Protein AF-A0A962UGB2-F1 (afdb_monomer)

pLDDT: mean 82.9, std 11.8, range [43.94, 93.19]

Nearest PDB structures (foldseek):
  4ywl-assembly1_A  TM=8.097E-01  e=7.458E-03  Pyrococcus furiosus DSM 3638
  7qhs-assembly1_5  TM=6.892E-01  e=9.252E-01  Saccharomyces cerevisiae
  3jc5-assembly1_5  TM=7.070E-01  e=1.558E+00  Saccharomyces cerevisiae
  3jc6-assembly1_5  TM=6.257E-01  e=2.022E+00  Saccharomyces cerevisiae
  3jc7-assembly1_5  TM=6.257E-01  e=2.022E+00  Saccharomyces cerevisiae

Foldseek 3Di:
DDWWWKAAPPPRDIDIDDDDPPDDDQQADPVPRHSRIGTDPPPPD

Solvent-accessible surface area (backbone atoms only — not comparable to full-atom values): 2919 Å² total; per-residue (Å²): 120,58,71,42,36,31,34,22,73,87,77,66,51,71,50,79,44,79,44,57,92,88,53,80,83,71,38,67,25,92,89,78,73,43,76,44,30,38,74,48,78,82,77,83,123

Sequence (45 aa):
MPIYEYRCQSCNHALEVMQKLSDPELSDCPACGQPELKKLISVVG

Structure (mmCIF, N/CA/C/O backbone):
data_AF-A0A962UGB2-F1
#
_entry.id   AF-A0A962UGB2-F1
#
loop_
_atom_site.group_PDB
_atom_site.id
_atom_site.type_symbol
_atom_site.label_atom_id
_atom_site.label_alt_id
_atom_site.label_comp_id
_atom_site.label_asym_id
_atom_site.label_entity_id
_atom_site.label_seq_id
_atom_site.pdbx_PDB_ins_code
_atom_site.Cartn_x
_atom_site.Cartn_y
_atom_site.Cartn_z
_atom_site.occupancy
_atom_site.B_iso_or_equiv
_atom_site.auth_seq_id
_atom_site.auth_comp_id
_atom_site.auth_asym_id
_atom_site.auth_atom_id
_atom_site.pdbx_PDB_model_num
ATOM 1 N N . MET A 1 1 ? 11.342 2.047 -12.825 1.00 66.44 1 MET A N 1
ATOM 2 C CA . MET A 1 1 ? 10.991 1.908 -11.395 1.00 66.44 1 MET A CA 1
ATOM 3 C C . MET A 1 1 ? 9.983 0.780 -11.302 1.00 66.44 1 MET A C 1
ATOM 5 O O . MET A 1 1 ? 9.067 0.801 -12.117 1.00 66.44 1 MET A O 1
ATOM 9 N N . PRO A 1 2 ? 10.182 -0.227 -10.440 1.00 79.69 2 PRO A N 1
ATOM 10 C CA . PRO A 1 2 ? 9.196 -1.286 -10.270 1.00 79.69 2 PRO A CA 1
ATOM 11 C C . PRO A 1 2 ? 7.899 -0.703 -9.696 1.00 79.69 2 PRO A C 1
ATOM 13 O O . PRO A 1 2 ? 7.932 0.180 -8.837 1.00 79.69 2 PRO A O 1
ATOM 16 N N . ILE A 1 3 ? 6.766 -1.175 -10.206 1.00 82.94 3 ILE A N 1
ATOM 17 C CA . ILE A 1 3 ? 5.466 -0.933 -9.584 1.00 82.94 3 ILE A CA 1
ATOM 18 C C . ILE A 1 3 ? 5.331 -1.977 -8.483 1.00 82.94 3 ILE A C 1
ATOM 20 O O . ILE A 1 3 ? 5.548 -3.165 -8.724 1.00 82.94 3 ILE A O 1
ATOM 24 N N . TYR A 1 4 ? 5.019 -1.527 -7.276 1.00 85.38 4 TYR A N 1
ATOM 25 C CA . TYR A 1 4 ? 4.658 -2.411 -6.187 1.00 85.38 4 TYR A CA 1
ATOM 26 C C . TYR A 1 4 ? 3.171 -2.279 -5.928 1.00 85.38 4 TYR A C 1
ATOM 28 O O . TYR A 1 4 ? 2.640 -1.180 -5.773 1.00 85.38 4 TYR A O 1
ATOM 36 N N . GLU A 1 5 ? 2.514 -3.424 -5.880 1.00 88.31 5 GLU A N 1
ATOM 37 C CA . GLU A 1 5 ? 1.129 -3.508 -5.475 1.00 88.31 5 GLU A CA 1
ATOM 38 C C . GLU A 1 5 ? 1.087 -3.667 -3.956 1.00 88.31 5 GLU A C 1
ATOM 40 O O . GLU A 1 5 ? 1.948 -4.308 -3.350 1.00 88.31 5 GLU A O 1
ATOM 45 N N . TYR A 1 6 ? 0.111 -3.043 -3.321 1.00 89.69 6 TYR A N 1
ATOM 46 C CA . TYR A 1 6 ? -0.119 -3.100 -1.890 1.00 89.69 6 TYR A CA 1
ATOM 47 C C . TYR A 1 6 ? -1.598 -3.372 -1.641 1.00 89.69 6 TYR A C 1
ATOM 49 O O . TYR A 1 6 ? -2.462 -2.865 -2.350 1.00 89.69 6 TYR A O 1
ATOM 57 N N . ARG A 1 7 ? -1.910 -4.149 -0.606 1.00 90.56 7 ARG A N 1
ATOM 58 C CA . ARG A 1 7 ? -3.274 -4.421 -0.159 1.00 90.56 7 ARG A CA 1
ATOM 59 C C . ARG A 1 7 ? -3.377 -4.281 1.349 1.00 90.56 7 ARG A C 1
ATOM 61 O O . ARG A 1 7 ? -2.608 -4.883 2.091 1.00 90.56 7 ARG A O 1
ATOM 68 N N . CYS A 1 8 ? -4.361 -3.514 1.795 1.00 93.19 8 CYS A N 1
ATOM 69 C CA . CYS A 1 8 ? -4.706 -3.390 3.201 1.00 93.19 8 CYS A CA 1
ATOM 70 C C . CYS A 1 8 ? -5.475 -4.624 3.683 1.00 93.19 8 CYS A C 1
ATOM 72 O O . CYS A 1 8 ? -6.428 -5.043 3.023 1.00 93.19 8 CYS A O 1
ATOM 74 N N . GLN A 1 9 ? -5.093 -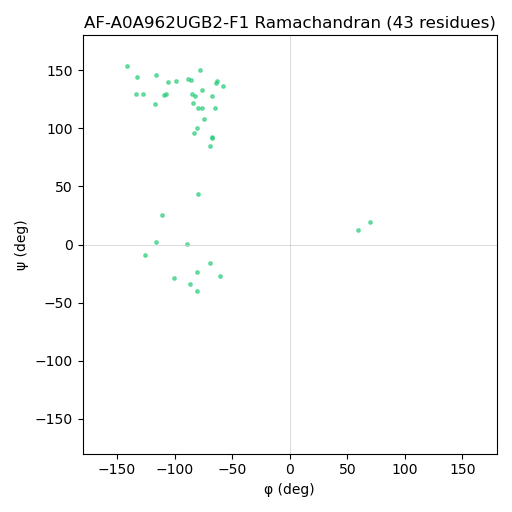5.185 4.832 1.00 91.62 9 GLN A N 1
ATOM 75 C CA . GLN A 1 9 ? -5.815 -6.313 5.434 1.00 91.62 9 GLN A CA 1
ATOM 76 C C . GLN A 1 9 ? -7.077 -5.904 6.207 1.00 91.62 9 GLN A C 1
ATOM 78 O O . GLN A 1 9 ? -7.998 -6.710 6.288 1.00 91.62 9 GLN A O 1
ATOM 83 N N . SER A 1 10 ? -7.187 -4.663 6.688 1.00 92.88 10 SER A N 1
ATOM 84 C CA . SER A 1 10 ? -8.362 -4.223 7.461 1.00 92.88 10 SER A CA 1
ATOM 85 C C . SER A 1 10 ? -9.562 -3.862 6.587 1.00 92.88 10 SER A C 1
ATOM 87 O O . SER A 1 10 ? -10.701 -4.145 6.943 1.00 92.88 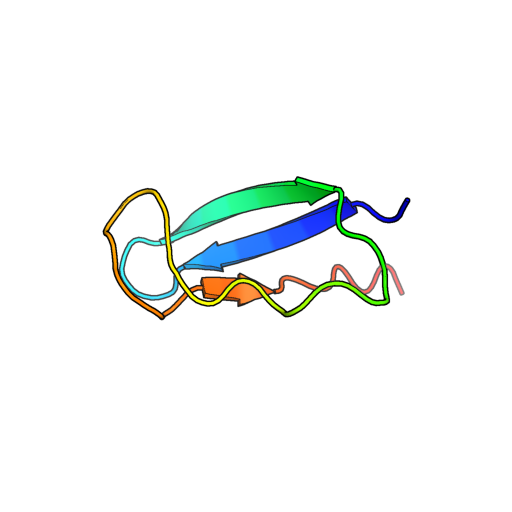10 SER A O 1
ATOM 89 N N . CYS A 1 11 ? -9.323 -3.191 5.455 1.00 93.19 11 CYS A N 1
ATOM 90 C CA . CYS A 1 11 ? -10.384 -2.694 4.568 1.00 93.19 11 CYS A CA 1
ATOM 91 C C . CYS A 1 11 ? -10.375 -3.334 3.173 1.00 93.19 11 CYS A C 1
ATOM 93 O O . CYS A 1 11 ? -11.176 -2.955 2.321 1.00 93.19 11 CYS A O 1
ATOM 95 N N . ASN A 1 12 ? -9.464 -4.282 2.916 1.00 90.75 12 ASN A N 1
ATOM 96 C CA . ASN A 1 12 ? -9.281 -4.942 1.618 1.00 90.75 12 ASN A CA 1
ATOM 97 C C . ASN A 1 12 ? -8.937 -4.010 0.438 1.00 90.75 12 ASN A C 1
ATOM 99 O O . ASN A 1 12 ? -8.952 -4.452 -0.714 1.00 90.75 12 ASN A O 1
ATOM 103 N N . HIS A 1 13 ? -8.582 -2.749 0.700 1.00 91.69 13 HIS A N 1
ATOM 104 C CA . HIS A 1 13 ? -8.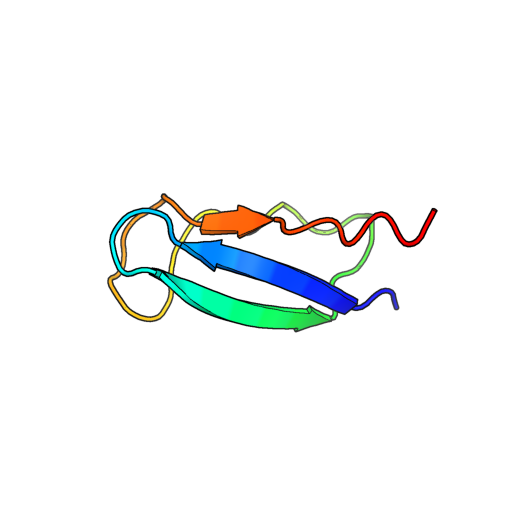199 -1.790 -0.332 1.00 91.69 13 HIS A CA 1
ATOM 105 C C . HIS A 1 13 ? -6.869 -2.180 -0.984 1.00 91.69 13 HIS A C 1
ATOM 107 O O . HIS A 1 13 ? -5.884 -2.400 -0.280 1.00 91.69 13 HIS A O 1
ATOM 113 N N . ALA A 1 14 ? -6.842 -2.256 -2.314 1.00 89.88 14 ALA A N 1
ATOM 114 C CA . ALA A 1 14 ? -5.635 -2.488 -3.099 1.00 89.88 14 ALA A CA 1
ATOM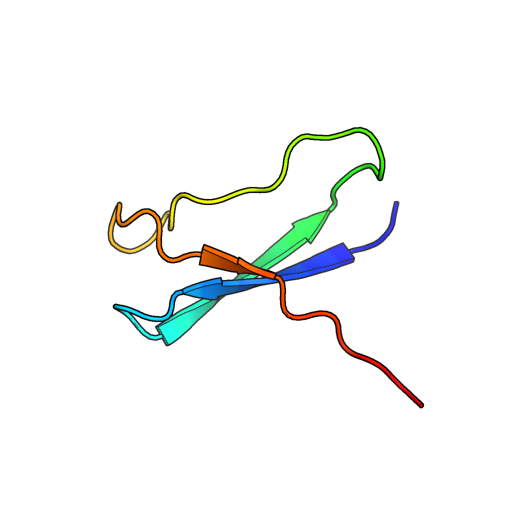 115 C C . ALA A 1 14 ? -5.200 -1.189 -3.787 1.00 89.88 14 ALA A C 1
ATOM 117 O O . ALA A 1 14 ? -6.048 -0.442 -4.273 1.00 89.88 14 ALA A O 1
ATOM 118 N N . LEU A 1 15 ? -3.895 -0.931 -3.822 1.00 88.44 15 LEU A N 1
ATOM 119 C CA . LEU A 1 15 ? -3.299 0.207 -4.511 1.00 88.44 15 LEU A CA 1
ATOM 120 C C . LEU A 1 15 ? -1.988 -0.183 -5.192 1.00 88.44 15 LEU A C 1
ATOM 122 O O . LEU A 1 15 ? -1.271 -1.077 -4.748 1.00 88.4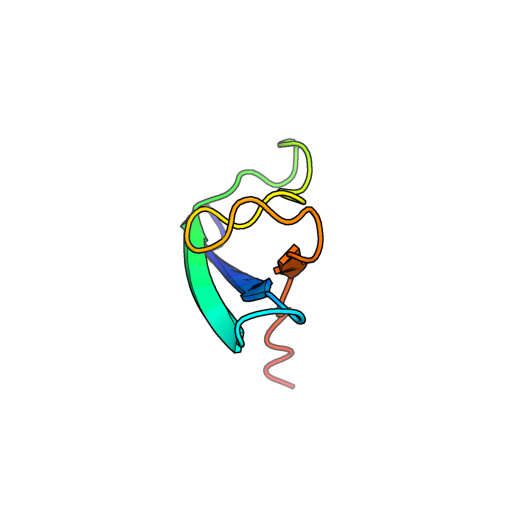4 15 LEU A O 1
ATOM 126 N N . GLU A 1 16 ? -1.658 0.552 -6.243 1.00 89.19 16 GLU A N 1
ATOM 127 C CA . GLU A 1 16 ? -0.452 0.363 -7.038 1.00 89.19 16 GLU A CA 1
ATOM 128 C C . GLU A 1 16 ? 0.400 1.623 -6.923 1.00 89.19 16 GLU A C 1
ATOM 130 O O . GLU A 1 16 ? -0.039 2.725 -7.255 1.00 89.19 16 GLU A O 1
ATOM 135 N N . VAL A 1 17 ? 1.627 1.479 -6.430 1.00 85.88 17 VAL A N 1
ATOM 136 C CA . VAL A 1 17 ? 2.548 2.600 -6.227 1.00 85.88 17 VAL A CA 1
ATOM 137 C C . VAL A 1 17 ? 3.881 2.309 -6.895 1.00 85.88 17 VAL A C 1
ATOM 139 O O . VAL A 1 17 ? 4.501 1.262 -6.706 1.00 85.88 17 VAL A O 1
ATOM 142 N N . MET A 1 18 ? 4.349 3.272 -7.687 1.00 85.69 18 MET A N 1
ATOM 143 C CA . MET A 1 18 ? 5.709 3.256 -8.211 1.00 85.69 18 MET A CA 1
ATOM 144 C C . MET A 1 18 ? 6.671 3.625 -7.091 1.00 85.69 18 MET A C 1
ATOM 146 O O . MET A 1 18 ? 6.751 4.787 -6.699 1.00 85.69 18 MET A O 1
ATOM 150 N N . GLN A 1 19 ? 7.426 2.644 -6.605 1.00 79.81 19 GLN A N 1
ATOM 151 C CA . GLN A 1 19 ? 8.391 2.857 -5.537 1.00 79.81 19 GLN A CA 1
ATOM 152 C C . GLN A 1 19 ? 9.812 2.587 -6.018 1.00 79.81 19 GLN A C 1
ATOM 154 O O . GLN A 1 19 ? 10.081 1.702 -6.837 1.00 79.81 19 GLN A O 1
ATOM 159 N N . LYS A 1 20 ? 10.759 3.353 -5.478 1.00 82.19 20 LYS A N 1
ATOM 160 C CA . LYS A 1 20 ? 12.177 3.032 -5.629 1.00 82.19 20 LYS A CA 1
ATOM 161 C C . LYS A 1 20 ? 12.532 1.910 -4.660 1.00 82.19 20 LYS A C 1
ATOM 163 O O . LYS A 1 20 ? 11.963 1.808 -3.584 1.00 82.19 20 LYS A O 1
ATOM 168 N N . LEU A 1 21 ? 13.513 1.089 -5.029 1.00 77.44 21 LEU A N 1
ATOM 169 C CA . LEU A 1 21 ? 14.001 0.014 -4.159 1.00 77.44 21 LEU A CA 1
ATOM 170 C C . LEU A 1 21 ? 14.579 0.541 -2.830 1.00 77.44 21 LEU A C 1
ATOM 172 O O . LEU A 1 21 ? 14.552 -0.169 -1.837 1.00 77.44 21 LEU A O 1
ATOM 176 N N . SER A 1 22 ? 15.088 1.777 -2.821 1.00 81.19 22 SER A N 1
ATOM 177 C CA . SER A 1 22 ? 15.645 2.439 -1.631 1.00 81.19 22 SER A CA 1
ATOM 178 C C . SER A 1 22 ? 14.623 3.234 -0.813 1.00 81.19 22 SER A C 1
ATOM 180 O O . SER A 1 22 ? 15.013 3.892 0.146 1.00 81.19 22 SER A O 1
ATOM 182 N N . ASP A 1 23 ? 13.356 3.251 -1.221 1.00 80.56 23 ASP A N 1
ATOM 183 C CA . ASP A 1 23 ? 12.305 3.996 -0.528 1.00 80.56 23 ASP A CA 1
ATOM 184 C C . ASP A 1 23 ? 11.721 3.149 0.621 1.00 80.56 23 ASP A C 1
ATOM 186 O O . ASP A 1 23 ? 11.594 1.931 0.455 1.00 80.56 23 ASP A O 1
ATOM 190 N N . PRO A 1 24 ? 11.386 3.747 1.779 1.00 77.38 24 PRO A N 1
ATOM 191 C CA . PRO A 1 24 ? 10.811 3.017 2.907 1.00 77.38 24 PRO A CA 1
ATOM 192 C C . PRO A 1 24 ? 9.451 2.406 2.555 1.00 77.38 24 PRO A C 1
ATOM 194 O O . PRO A 1 24 ? 8.639 3.015 1.868 1.00 77.38 24 PRO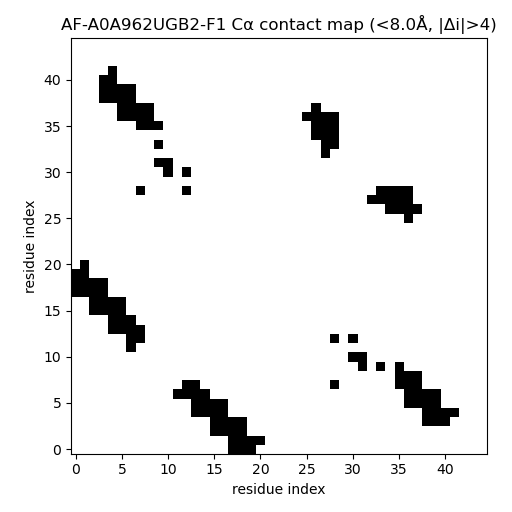 A O 1
ATOM 197 N N . GLU A 1 25 ? 9.184 1.194 3.034 1.00 75.25 25 GLU A N 1
ATOM 198 C CA . GLU A 1 25 ? 7.910 0.500 2.821 1.00 75.25 25 GLU A CA 1
ATOM 199 C C . GLU A 1 25 ? 6.702 1.300 3.348 1.00 75.25 25 GLU A C 1
ATOM 201 O O . GLU A 1 25 ? 6.739 1.885 4.430 1.00 75.25 25 GLU A O 1
ATOM 206 N N . LEU A 1 26 ? 5.625 1.340 2.555 1.00 80.69 26 LEU A N 1
ATOM 207 C CA . LEU A 1 26 ? 4.367 1.982 2.939 1.00 80.69 26 LEU A CA 1
ATOM 208 C C . LEU A 1 26 ? 3.583 1.048 3.865 1.00 80.69 26 LEU A C 1
ATOM 210 O O . LEU A 1 26 ? 3.173 -0.031 3.440 1.00 80.69 26 LEU A O 1
ATOM 214 N N . SER A 1 27 ? 3.346 1.488 5.100 1.00 83.50 27 SER A N 1
ATOM 215 C CA . SER A 1 27 ? 2.545 0.743 6.085 1.00 83.50 27 SER A CA 1
ATOM 216 C C . SER A 1 27 ? 1.118 1.272 6.206 1.00 83.50 27 SER A C 1
ATOM 218 O O . SER A 1 27 ? 0.204 0.507 6.500 1.00 83.50 27 SER A O 1
ATOM 220 N N . ASP A 1 28 ? 0.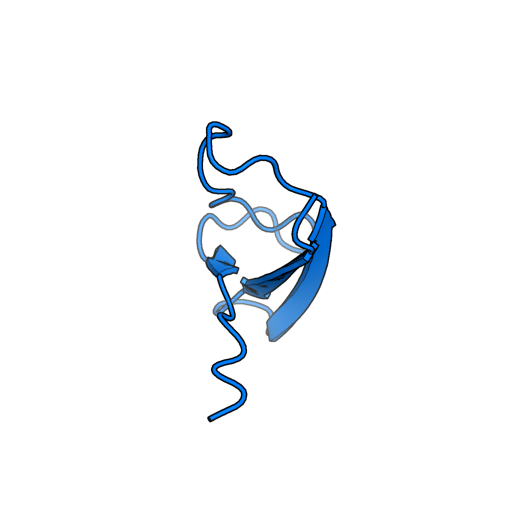913 2.565 5.954 1.00 88.00 28 ASP A N 1
ATOM 221 C CA . ASP A 1 28 ? -0.367 3.248 6.137 1.00 88.00 28 ASP A CA 1
ATOM 222 C C . ASP A 1 28 ? -1.292 3.097 4.928 1.00 88.00 28 ASP A C 1
ATOM 224 O O . ASP A 1 28 ? -0.919 3.374 3.785 1.00 88.00 28 ASP A O 1
ATOM 228 N N . CYS A 1 29 ? -2.534 2.687 5.180 1.00 90.69 29 CYS A N 1
ATOM 229 C CA . CYS A 1 29 ? -3.544 2.594 4.140 1.00 90.69 29 CYS A CA 1
ATOM 230 C C . CYS A 1 29 ? -4.231 3.951 3.905 1.00 90.69 29 CYS A C 1
ATOM 232 O O . CYS A 1 29 ? -4.901 4.45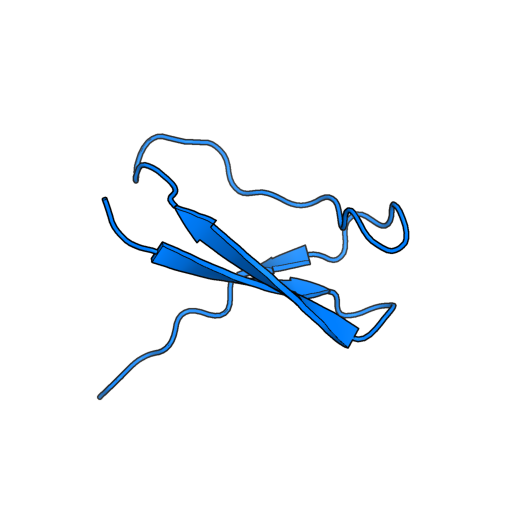0 4.809 1.00 90.69 29 CYS A O 1
ATOM 234 N N . PRO A 1 30 ? -4.206 4.511 2.681 1.00 88.38 30 PRO A N 1
ATOM 235 C CA . PRO A 1 30 ? -4.858 5.791 2.389 1.00 88.38 30 PRO A CA 1
ATOM 236 C C . PRO A 1 30 ? -6.395 5.729 2.416 1.00 88.38 30 PRO A C 1
ATOM 238 O O . PRO A 1 30 ? -7.044 6.769 2.467 1.00 88.38 30 PRO A O 1
ATOM 241 N N . ALA A 1 31 ? -6.993 4.533 2.376 1.00 91.12 31 ALA A N 1
ATOM 242 C CA . ALA A 1 31 ? -8.446 4.367 2.376 1.00 91.12 31 ALA A CA 1
ATOM 243 C C . ALA A 1 31 ? -9.060 4.333 3.785 1.00 91.12 31 ALA A C 1
ATOM 245 O O . ALA A 1 31 ? -10.185 4.790 3.969 1.00 91.12 31 ALA A O 1
ATOM 246 N N . CYS A 1 32 ? -8.353 3.779 4.774 1.00 92.38 32 CYS A N 1
ATOM 247 C CA . CYS A 1 32 ? -8.871 3.624 6.140 1.00 92.38 32 CYS A CA 1
ATOM 248 C C . CYS A 1 32 ? -7.975 4.226 7.232 1.00 92.38 32 CYS A C 1
ATOM 250 O O . CYS A 1 32 ? -8.406 4.277 8.381 1.00 92.38 32 CYS A O 1
ATOM 252 N N . GLY A 1 33 ? -6.755 4.664 6.903 1.00 89.19 33 GLY A N 1
ATOM 253 C CA . GLY A 1 33 ? -5.788 5.214 7.857 1.00 89.19 33 GLY A CA 1
ATOM 254 C C . GLY A 1 33 ? -5.202 4.185 8.827 1.00 89.19 33 GLY A C 1
ATOM 255 O O . GLY A 1 33 ? -4.740 4.560 9.899 1.00 89.19 33 GLY A O 1
ATOM 256 N N . GLN A 1 34 ? -5.288 2.889 8.508 1.00 90.75 34 GLN A N 1
ATOM 257 C CA . GLN A 1 34 ? -4.732 1.827 9.350 1.00 90.75 34 GLN A CA 1
ATOM 258 C C . GLN A 1 34 ? -3.367 1.368 8.820 1.00 90.75 34 GLN A C 1
ATOM 260 O O . GLN A 1 34 ? -3.225 1.205 7.601 1.00 90.75 34 GLN A O 1
ATOM 265 N N . PRO A 1 35 ? -2.393 1.078 9.706 1.00 90.12 35 PRO A N 1
ATOM 266 C CA . PRO A 1 35 ? -1.059 0.614 9.336 1.00 90.12 35 PRO A CA 1
ATOM 267 C C . PRO A 1 35 ? -1.030 -0.892 8.986 1.00 90.12 35 PRO A C 1
ATOM 269 O O . PRO A 1 35 ? -0.166 -1.639 9.438 1.00 90.12 35 PRO A O 1
ATOM 272 N N . GLU A 1 36 ? -2.012 -1.365 8.215 1.00 91.31 36 GLU A N 1
ATOM 273 C CA . GLU A 1 36 ? -2.161 -2.767 7.783 1.00 91.31 36 GLU A CA 1
ATOM 274 C C . GLU A 1 36 ? -1.927 -2.938 6.275 1.00 91.31 36 GLU A C 1
ATOM 276 O O . GLU A 1 36 ? -2.464 -3.849 5.633 1.00 91.31 36 GLU A O 1
ATOM 281 N N . LEU A 1 37 ? -1.155 -2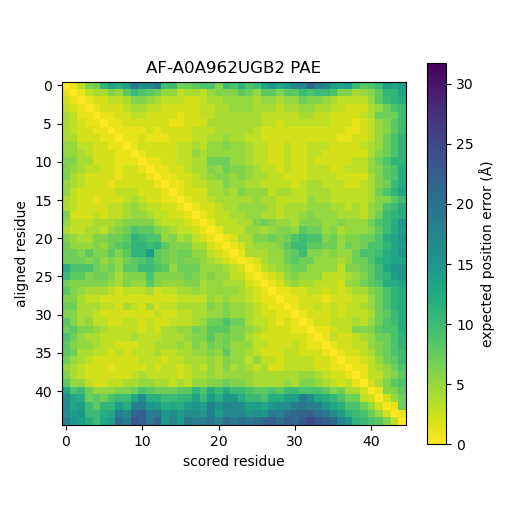.037 5.668 1.00 90.69 37 LEU A N 1
ATOM 282 C CA . LEU A 1 37 ? -0.815 -2.117 4.259 1.00 90.69 37 LEU A CA 1
ATOM 283 C C . LEU A 1 37 ? 0.261 -3.189 4.020 1.00 90.69 37 LEU A C 1
ATOM 285 O O . LEU A 1 37 ? 1.378 -3.102 4.518 1.00 90.69 37 LEU A O 1
ATOM 289 N N . LYS A 1 38 ? -0.073 -4.226 3.247 1.00 88.50 38 LYS A N 1
ATOM 290 C CA . LYS A 1 38 ? 0.839 -5.320 2.889 1.00 88.50 38 LYS A CA 1
ATOM 291 C C . LYS A 1 38 ? 1.225 -5.229 1.427 1.00 88.50 38 LYS A C 1
ATOM 293 O O . LYS A 1 38 ? 0.360 -5.208 0.558 1.00 88.50 38 LYS A O 1
ATOM 298 N N . LYS A 1 39 ? 2.521 -5.261 1.145 1.00 86.44 39 LYS A N 1
ATOM 299 C CA . LYS A 1 39 ? 3.035 -5.346 -0.220 1.00 86.44 39 LYS A CA 1
ATOM 300 C C . LYS A 1 39 ? 2.636 -6.677 -0.862 1.00 86.44 39 LYS A C 1
ATOM 302 O O . LYS A 1 39 ? 3.043 -7.744 -0.404 1.00 86.44 39 LYS A O 1
ATOM 307 N N . LEU A 1 40 ? 1.856 -6.611 -1.930 1.00 84.44 40 LEU A N 1
ATOM 308 C CA . LEU A 1 40 ? 1.578 -7.723 -2.822 1.00 84.44 40 LEU A CA 1
ATOM 309 C C . LEU A 1 40 ? 2.734 -7.826 -3.817 1.00 84.44 40 LEU A C 1
ATOM 311 O O . LEU A 1 40 ? 2.821 -7.115 -4.815 1.00 84.44 40 LEU A O 1
ATOM 315 N N . ILE A 1 41 ? 3.681 -8.705 -3.504 1.00 73.69 41 ILE A N 1
ATOM 316 C CA . ILE A 1 41 ? 4.726 -9.082 -4.449 1.00 73.69 41 ILE A CA 1
ATOM 317 C C . ILE A 1 41 ? 4.092 -10.116 -5.371 1.00 73.69 41 ILE A C 1
ATOM 319 O O . ILE A 1 41 ? 3.945 -11.278 -4.993 1.00 73.69 41 ILE A O 1
ATOM 323 N N . SER A 1 42 ? 3.676 -9.685 -6.561 1.00 58.28 42 SER A N 1
ATOM 324 C CA . SER A 1 42 ? 3.247 -10.606 -7.609 1.00 58.28 42 SER A CA 1
ATOM 325 C C . SER A 1 42 ? 4.473 -11.399 -8.064 1.00 58.28 42 SER A C 1
ATOM 327 O O . SER A 1 42 ? 5.257 -10.952 -8.900 1.00 58.28 42 SER A O 1
ATOM 329 N N . VAL A 1 43 ? 4.696 -12.556 -7.437 1.00 49.09 43 VAL A N 1
ATOM 330 C CA . VAL A 1 43 ? 5.598 -13.587 -7.949 1.00 49.09 43 VAL A CA 1
ATOM 331 C C . VAL A 1 43 ? 4.933 -14.176 -9.186 1.00 49.09 43 VAL A C 1
ATOM 333 O O . VAL A 1 43 ? 4.212 -15.167 -9.121 1.00 49.09 43 VAL A O 1
ATOM 336 N N . VAL A 1 44 ? 5.133 -13.520 -10.326 1.00 49.94 44 VAL A N 1
ATOM 337 C CA . VAL A 1 44 ? 4.985 -14.191 -11.616 1.00 49.94 44 VAL A CA 1
ATOM 338 C C . VAL A 1 44 ? 6.130 -15.202 -11.697 1.00 49.94 44 VAL A C 1
ATOM 340 O O . VAL A 1 44 ? 7.271 -14.846 -11.982 1.00 49.94 44 VAL A O 1
ATOM 343 N N . GLY A 1 45 ? 5.836 -16.426 -11.252 1.00 43.94 45 GLY A N 1
ATOM 344 C CA . GLY A 1 45 ? 6.704 -17.591 -11.421 1.00 43.94 45 GLY A CA 1
ATOM 345 C C . GLY A 1 45 ? 6.787 -18.018 -12.877 1.00 43.94 45 GLY A C 1
ATOM 346 O O . GLY A 1 45 ? 5.798 -17.790 -13.611 1.00 43.94 45 GLY A O 1
#

Radius of gyration: 10.51 Å; Cα contacts (8 Å, |Δi|>4): 72; chains: 1; bounding box: 26×23×21 Å

Mean predicted aligned error: 5.32 Å

Secondary structure (DSSP, 8-state):
--EEEEEETTT--EEEEE--TTSPPP-S-TTT--S-EEEE-----